Protein AF-A0A1Z4F1L0-F1 (afdb_monomer_lite)

Organism: NCBI:txid1520670

Structure (mmCIF, N/CA/C/O backbone):
data_AF-A0A1Z4F1L0-F1
#
_entry.id   AF-A0A1Z4F1L0-F1
#
loop_
_atom_site.group_PDB
_atom_site.id
_atom_site.type_symbol
_atom_site.label_atom_id
_atom_site.label_alt_id
_atom_site.label_comp_id
_atom_site.label_asym_id
_atom_site.label_entity_id
_atom_site.label_seq_id
_atom_site.pdbx_PDB_ins_code
_atom_site.Cartn_x
_atom_site.Cartn_y
_atom_site.Cartn_z
_atom_site.occupancy
_atom_site.B_iso_or_equiv
_atom_site.auth_seq_id
_atom_site.auth_comp_id
_atom_site.auth_asym_id
_atom_site.auth_atom_id
_atom_site.pdbx_PDB_model_num
ATOM 1 N N . MET A 1 1 ? 2.133 7.242 3.662 1.00 75.06 1 MET A N 1
ATOM 2 C CA . MET A 1 1 ? 0.743 7.177 4.178 1.00 75.06 1 MET A CA 1
ATOM 3 C C . MET A 1 1 ? 0.674 6.128 5.277 1.00 75.06 1 MET A C 1
ATOM 5 O O . MET A 1 1 ? 1.260 5.073 5.096 1.00 75.06 1 MET A O 1
ATOM 9 N N . MET A 1 2 ? -0.020 6.390 6.390 1.00 89.88 2 MET A N 1
ATOM 10 C CA . MET A 1 2 ? -0.108 5.459 7.537 1.00 89.88 2 MET A CA 1
ATOM 11 C C . MET A 1 2 ? -1.291 4.476 7.445 1.00 89.88 2 MET A C 1
ATOM 13 O O . MET A 1 2 ? -1.548 3.707 8.365 1.00 89.88 2 MET A O 1
ATOM 17 N N . TYR A 1 3 ? -2.034 4.497 6.335 1.00 94.31 3 TYR A N 1
ATOM 18 C CA . TYR A 1 3 ? -3.218 3.662 6.134 1.00 94.31 3 TYR A CA 1
ATOM 19 C C . TYR A 1 3 ? -2.948 2.150 5.985 1.00 94.31 3 TYR A C 1
ATOM 21 O O . TYR A 1 3 ? -3.774 1.388 6.491 1.00 94.31 3 TYR A O 1
ATOM 29 N N . PRO A 1 4 ? -1.826 1.684 5.388 1.00 94.88 4 PRO A N 1
ATOM 30 C CA . PRO A 1 4 ? -1.472 0.260 5.399 1.00 94.88 4 PRO A CA 1
ATOM 31 C C . PRO A 1 4 ? -1.384 -0.316 6.814 1.00 94.88 4 PRO A C 1
ATOM 33 O O . PRO A 1 4 ? -1.999 -1.342 7.086 1.00 94.88 4 PRO A O 1
ATOM 36 N N . LEU A 1 5 ? -0.759 0.419 7.738 1.00 95.12 5 LEU A N 1
ATOM 37 C CA . LEU A 1 5 ? -0.672 0.038 9.149 1.00 95.12 5 LEU A CA 1
ATOM 38 C C . LEU A 1 5 ? -2.060 -0.089 9.798 1.00 95.12 5 LEU A C 1
ATOM 40 O O . LEU A 1 5 ? -2.336 -1.045 10.514 1.00 95.12 5 LEU A O 1
ATOM 44 N N . VAL A 1 6 ? -2.974 0.849 9.524 1.00 96.19 6 VAL A N 1
ATOM 45 C CA . VAL A 1 6 ? -4.357 0.767 10.031 1.00 96.19 6 VAL A CA 1
ATOM 46 C C . VAL A 1 6 ? -5.088 -0.458 9.483 1.00 96.19 6 VAL A C 1
ATOM 48 O O . VAL A 1 6 ? -5.886 -1.057 10.201 1.00 96.19 6 VAL A O 1
ATOM 51 N N . ARG A 1 7 ? -4.825 -0.841 8.227 1.00 95.56 7 ARG A N 1
ATOM 52 C CA . ARG A 1 7 ? -5.399 -2.042 7.609 1.00 95.56 7 ARG A CA 1
ATOM 53 C C . ARG A 1 7 ? -4.865 -3.322 8.252 1.00 95.56 7 ARG A C 1
ATOM 55 O O . ARG A 1 7 ? -5.659 -4.222 8.493 1.00 95.56 7 ARG A O 1
ATOM 62 N N . GLU A 1 8 ? -3.564 -3.391 8.520 1.00 96.56 8 GLU A N 1
ATOM 63 C CA . GLU A 1 8 ? -2.917 -4.534 9.182 1.00 96.56 8 GLU A CA 1
ATOM 64 C C . GLU A 1 8 ? -3.460 -4.724 10.599 1.00 96.56 8 GLU A C 1
ATOM 66 O O . GLU A 1 8 ? -4.006 -5.775 10.911 1.00 96.56 8 GLU A O 1
ATOM 71 N N . LEU A 1 9 ? -3.483 -3.659 11.403 1.00 96.75 9 LEU A N 1
ATOM 72 C CA . LEU A 1 9 ? -4.056 -3.710 12.750 1.00 96.75 9 LEU A CA 1
ATOM 73 C C . LEU A 1 9 ? -5.545 -4.095 12.735 1.00 96.75 9 LEU A C 1
ATOM 75 O O . LEU A 1 9 ? -6.015 -4.812 13.614 1.00 96.75 9 LEU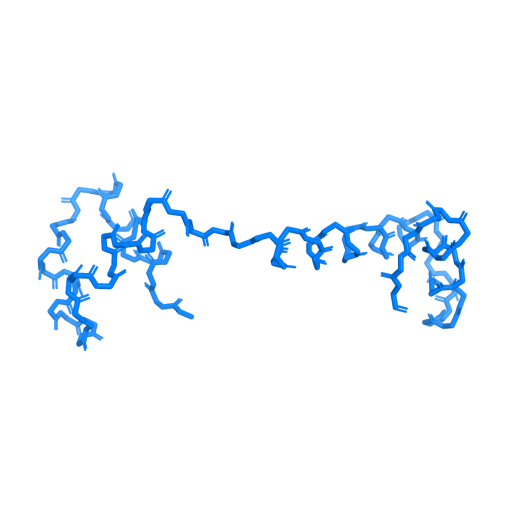 A O 1
ATOM 79 N N . ALA A 1 10 ? -6.306 -3.646 11.735 1.00 95.75 10 ALA A N 1
ATOM 80 C CA . ALA A 1 10 ? -7.698 -4.062 11.587 1.00 95.75 10 ALA A CA 1
ATOM 81 C C . ALA A 1 10 ? -7.842 -5.555 11.243 1.00 95.75 10 ALA A C 1
ATOM 83 O O . ALA A 1 10 ? -8.811 -6.173 11.682 1.00 95.75 10 ALA A O 1
ATOM 84 N N . ALA A 1 11 ? -6.901 -6.131 10.487 1.00 96.94 11 ALA A N 1
ATOM 85 C CA . ALA A 1 11 ? -6.852 -7.571 10.229 1.00 96.94 11 ALA A CA 1
ATOM 86 C C . ALA A 1 11 ? -6.535 -8.366 11.509 1.00 96.94 11 ALA A C 1
ATOM 88 O O . ALA A 1 11 ? -7.111 -9.431 11.713 1.00 96.94 11 ALA A O 1
ATOM 89 N N . ASP A 1 12 ? -5.733 -7.790 12.408 1.00 97.50 12 ASP A N 1
ATOM 90 C CA . ASP A 1 12 ? -5.417 -8.348 13.732 1.00 97.50 12 ASP A CA 1
ATOM 91 C C . ASP A 1 12 ? -6.532 -8.125 14.780 1.00 97.50 12 ASP A C 1
ATOM 93 O O . ASP A 1 12 ? -6.385 -8.479 15.950 1.00 97.50 12 ASP A O 1
ATOM 97 N N . GLY A 1 13 ? -7.669 -7.538 14.384 1.00 97.00 13 GLY A N 1
ATOM 98 C CA . GLY A 1 13 ? -8.842 -7.338 15.243 1.00 97.00 13 GLY A CA 1
ATOM 99 C C . GLY A 1 13 ? -8.881 -6.007 16.000 1.00 97.00 13 GLY A C 1
ATOM 100 O O . GLY A 1 13 ? -9.821 -5.763 16.761 1.00 97.00 13 GLY A O 1
ATOM 101 N N . PHE A 1 14 ? -7.921 -5.103 15.781 1.00 97.25 14 PHE A N 1
ATOM 102 C CA . PHE A 1 14 ? -7.960 -3.775 16.389 1.00 97.25 14 PHE A CA 1
ATOM 103 C C . PHE A 1 14 ? -9.004 -2.877 15.704 1.00 97.25 14 PHE A C 1
ATOM 105 O O . PHE A 1 14 ? -9.003 -2.728 14.478 1.00 97.25 14 PHE A O 1
ATOM 112 N N . PRO A 1 15 ? -9.878 -2.186 16.461 1.00 96.94 15 PRO A N 1
ATOM 113 C CA . PRO A 1 15 ? -10.854 -1.287 15.862 1.00 96.94 15 PRO A CA 1
ATOM 114 C C . PRO A 1 15 ? -10.187 -0.122 15.119 1.00 96.94 15 PRO A C 1
ATOM 116 O O . PRO A 1 15 ? -9.436 0.657 15.710 1.00 96.94 15 PRO A O 1
ATOM 119 N N . VAL A 1 16 ? -10.561 0.077 13.849 1.00 95.44 16 VAL A N 1
ATOM 120 C CA . VAL A 1 16 ? -10.121 1.212 13.006 1.00 95.44 16 VAL A CA 1
ATOM 121 C C . VAL A 1 16 ? -10.341 2.561 13.702 1.00 95.44 16 VAL A C 1
ATOM 123 O O . VAL A 1 16 ? -9.574 3.504 13.548 1.00 95.44 16 VAL A O 1
ATOM 126 N N . THR A 1 17 ? -11.402 2.678 14.500 1.00 96.81 17 THR A N 1
ATOM 127 C CA . THR A 1 17 ? -11.703 3.885 15.280 1.00 96.81 17 THR A CA 1
ATOM 128 C C . THR A 1 17 ? -10.635 4.212 16.316 1.00 96.81 17 THR A C 1
ATOM 130 O O . THR A 1 17 ? -10.318 5.388 16.497 1.00 96.81 17 THR A O 1
ATOM 133 N N . VAL A 1 18 ? -10.093 3.195 16.986 1.00 97.12 18 VAL A N 1
ATOM 134 C CA . VAL A 1 18 ? -9.054 3.345 18.008 1.00 97.12 18 VAL A CA 1
ATOM 135 C C . VAL A 1 18 ? -7.723 3.650 17.337 1.00 97.12 18 VAL A C 1
ATOM 137 O O . VAL A 1 18 ? -7.079 4.633 17.692 1.00 97.12 18 VAL A O 1
ATOM 140 N N . THR A 1 19 ? -7.349 2.882 16.315 1.00 96.94 19 THR A N 1
ATOM 141 C CA . THR A 1 19 ? -6.077 3.063 15.605 1.00 96.94 19 THR A CA 1
ATOM 142 C C . THR A 1 19 ? -6.006 4.419 14.902 1.00 96.94 19 THR A C 1
ATOM 144 O O . THR A 1 19 ? -5.027 5.139 15.079 1.00 96.94 19 THR A O 1
ATOM 147 N N . CYS A 1 20 ? -7.065 4.853 14.204 1.00 95.56 20 CYS A N 1
ATOM 148 C CA . CYS A 1 20 ? -7.101 6.190 13.602 1.00 95.56 20 CYS A CA 1
ATOM 149 C C . CYS A 1 20 ? -6.993 7.312 14.646 1.00 95.56 20 CYS A C 1
ATOM 151 O O . CYS A 1 20 ? -6.349 8.324 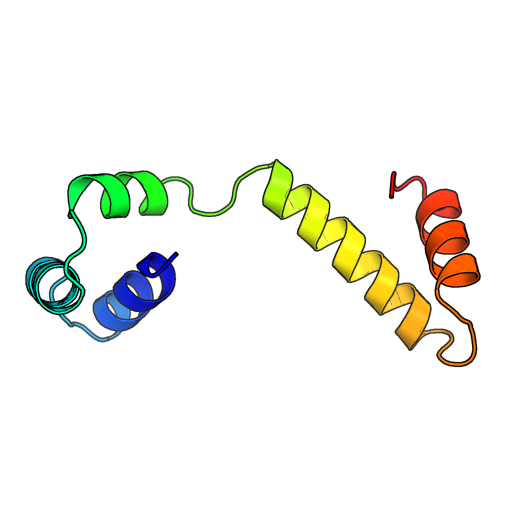14.380 1.00 95.56 20 CYS A O 1
ATOM 153 N N . ARG A 1 21 ? -7.595 7.144 15.833 1.00 96.06 21 ARG A N 1
ATOM 154 C CA . ARG A 1 21 ? -7.500 8.127 16.924 1.00 96.06 21 ARG A CA 1
ATOM 155 C C . ARG A 1 21 ? -6.078 8.211 17.481 1.00 96.06 21 ARG A C 1
ATOM 157 O O . ARG A 1 21 ? -5.586 9.316 17.663 1.00 96.06 21 ARG A O 1
ATOM 164 N N . VAL A 1 22 ? -5.433 7.069 17.723 1.00 96.56 22 VAL A N 1
ATOM 165 C CA . VAL A 1 22 ? -4.049 6.999 18.229 1.00 96.56 22 VAL A CA 1
ATOM 166 C C . VAL A 1 22 ? -3.064 7.606 17.231 1.00 96.56 22 VAL A C 1
ATOM 168 O O . VAL A 1 22 ? -2.181 8.359 17.623 1.00 96.56 22 VAL A O 1
ATOM 171 N N . LEU A 1 23 ? -3.243 7.328 15.939 1.00 94.44 23 LEU A N 1
ATOM 172 C CA . LEU A 1 23 ? -2.373 7.836 14.876 1.00 94.44 23 LEU A CA 1
ATOM 173 C C . LEU A 1 23 ? -2.708 9.273 14.439 1.00 94.44 23 LEU A C 1
ATOM 175 O O . LEU A 1 23 ? -2.035 9.812 13.565 1.00 94.44 23 LEU A O 1
ATOM 179 N N . GLY A 1 24 ? -3.752 9.893 15.000 1.00 95.81 24 GLY A N 1
ATOM 180 C CA . GLY A 1 24 ? -4.151 1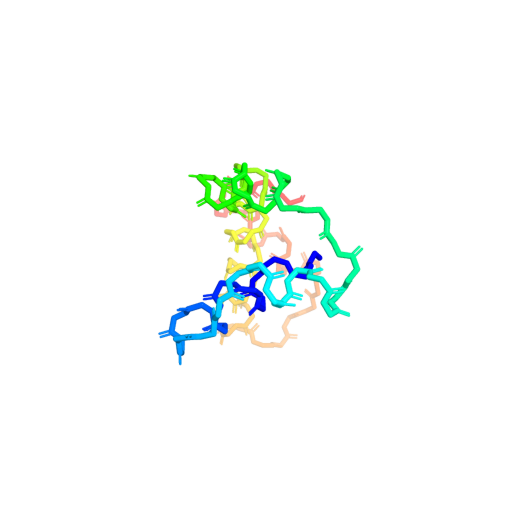1.262 14.663 1.00 95.81 24 GLY A CA 1
ATOM 181 C C . GLY A 1 24 ? -4.654 11.441 13.225 1.00 95.81 24 GLY A C 1
ATOM 182 O O . GLY A 1 24 ? -4.568 12.539 12.681 1.00 95.81 24 GLY A O 1
ATOM 183 N N . ILE A 1 25 ? -5.179 10.386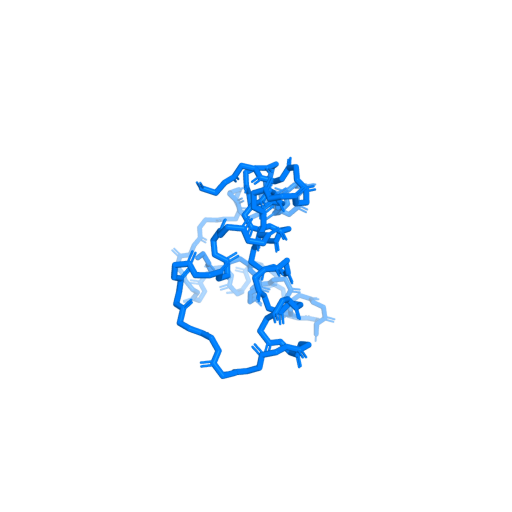 12.593 1.00 93.31 25 ILE A N 1
ATOM 184 C CA . ILE A 1 25 ? -5.665 10.428 11.207 1.00 93.31 25 ILE A CA 1
ATOM 185 C C . ILE A 1 25 ? -7.194 10.409 11.137 1.00 93.31 25 ILE A C 1
ATOM 187 O O . ILE A 1 25 ? -7.887 9.773 11.934 1.00 93.31 25 ILE A O 1
ATOM 191 N N . ALA A 1 26 ? -7.748 11.080 10.130 1.00 94.69 26 ALA A N 1
ATOM 192 C CA . ALA A 1 26 ? -9.184 11.063 9.892 1.00 94.69 26 ALA A CA 1
ATOM 193 C C . ALA A 1 26 ? -9.648 9.703 9.330 1.00 94.69 26 ALA A C 1
ATOM 195 O O . ALA A 1 26 ? -9.020 9.117 8.449 1.00 94.69 26 ALA A O 1
ATOM 196 N N . ARG A 1 27 ? -10.813 9.230 9.794 1.00 94.50 27 ARG A N 1
ATOM 197 C CA . ARG A 1 27 ? -11.410 7.953 9.352 1.00 94.50 27 ARG A CA 1
ATOM 198 C C . ARG A 1 27 ? -11.910 7.981 7.905 1.00 94.50 27 ARG A C 1
ATOM 200 O O . ARG A 1 27 ? -11.808 6.981 7.206 1.00 94.50 27 ARG A O 1
ATOM 207 N N . ALA A 1 28 ? -12.471 9.104 7.452 1.00 94.81 28 ALA A N 1
ATOM 208 C CA . ALA A 1 28 ? -13.063 9.194 6.113 1.00 94.81 28 ALA A CA 1
ATOM 209 C C . ALA A 1 28 ? -12.026 9.003 4.982 1.00 94.81 28 ALA A C 1
ATOM 211 O O . ALA A 1 28 ? -12.284 8.199 4.085 1.00 94.81 28 ALA A O 1
ATOM 212 N N . PRO A 1 29 ? -10.836 9.636 5.032 1.00 92.62 29 PRO A N 1
ATOM 213 C CA . PRO A 1 29 ? -9.751 9.345 4.096 1.00 92.62 29 PRO A CA 1
ATOM 214 C C . PRO A 1 29 ? -9.282 7.888 4.117 1.00 92.62 29 PRO A C 1
ATOM 216 O O . PRO A 1 29 ? -9.039 7.333 3.051 1.00 92.62 29 PRO A O 1
ATOM 219 N N . PHE A 1 30 ? -9.217 7.248 5.293 1.00 94.12 30 PHE A N 1
ATOM 220 C CA . PHE A 1 30 ? -8.858 5.830 5.392 1.00 94.12 30 PHE A CA 1
ATOM 221 C C . PHE A 1 30 ? -9.832 4.941 4.611 1.00 94.12 30 PHE A C 1
ATOM 223 O O . PHE A 1 30 ? -9.398 4.101 3.830 1.00 94.12 30 PHE A O 1
ATOM 230 N N . TYR A 1 31 ? -11.144 5.135 4.775 1.00 94.12 31 TYR A N 1
ATOM 231 C CA . TYR A 1 31 ? -12.129 4.326 4.051 1.00 94.12 31 TYR A CA 1
ATOM 232 C C . TYR A 1 31 ? -12.132 4.591 2.542 1.00 94.12 31 TYR A C 1
ATOM 234 O O . TYR A 1 31 ? -12.339 3.654 1.777 1.00 94.12 31 TYR A O 1
ATOM 242 N N . ARG A 1 32 ? -11.857 5.829 2.106 1.00 93.50 32 ARG A N 1
ATOM 243 C CA . ARG A 1 32 ? -11.665 6.138 0.678 1.00 93.50 32 ARG A CA 1
ATOM 244 C C . ARG A 1 32 ? -10.441 5.426 0.112 1.00 93.50 32 ARG A C 1
ATOM 246 O O . ARG A 1 32 ? -10.556 4.746 -0.896 1.00 93.50 32 ARG A O 1
ATOM 253 N N . TRP A 1 33 ? -9.305 5.531 0.798 1.00 93.75 33 TRP A N 1
ATOM 254 C CA . TRP A 1 33 ? -8.082 4.827 0.419 1.00 93.75 33 TRP A CA 1
ATOM 255 C C . TRP A 1 33 ? -8.274 3.305 0.419 1.00 93.75 33 TRP A C 1
ATOM 257 O O . TRP A 1 33 ? -7.785 2.624 -0.466 1.00 93.75 33 TRP A O 1
ATOM 267 N N . ARG A 1 34 ? -9.032 2.746 1.370 1.00 93.62 34 ARG A N 1
ATOM 268 C CA . ARG A 1 34 ? -9.268 1.296 1.444 1.00 93.62 34 ARG A CA 1
ATOM 269 C C . ARG A 1 34 ? -9.994 0.742 0.211 1.00 93.62 34 ARG A C 1
ATOM 271 O O . ARG A 1 34 ? -9.810 -0.434 -0.091 1.00 93.62 34 ARG A O 1
ATOM 278 N N . ALA A 1 35 ? -10.827 1.545 -0.452 1.00 92.19 35 ALA A N 1
ATOM 279 C CA . ALA A 1 35 ? -11.555 1.125 -1.648 1.00 92.19 35 ALA A CA 1
ATOM 280 C C . ALA A 1 35 ? -10.639 0.999 -2.875 1.00 92.19 35 ALA A C 1
ATOM 282 O O . ALA A 1 35 ? -10.823 0.085 -3.670 1.00 92.19 35 ALA A O 1
ATOM 283 N N . ASP A 1 36 ? -9.652 1.886 -2.991 1.00 90.56 36 ASP A N 1
ATOM 284 C CA . ASP A 1 36 ? -8.661 1.885 -4.066 1.00 90.56 36 ASP A CA 1
ATOM 285 C C . ASP A 1 36 ? -7.286 2.310 -3.509 1.00 90.56 36 ASP A C 1
ATOM 287 O O . ASP A 1 36 ? -6.940 3.496 -3.513 1.00 90.56 36 ASP A O 1
ATOM 291 N N . PRO A 1 37 ? -6.536 1.368 -2.906 1.00 89.00 37 PRO A N 1
ATOM 292 C CA . PRO A 1 37 ? -5.337 1.694 -2.139 1.00 89.00 37 PRO A CA 1
ATOM 293 C C . PRO A 1 37 ? -4.083 1.880 -2.992 1.00 89.00 37 PRO A C 1
ATOM 295 O O . PRO A 1 37 ? -3.085 2.359 -2.452 1.00 89.00 37 PRO A O 1
ATOM 298 N N . VAL A 1 38 ? -4.122 1.463 -4.264 1.00 90.12 38 VAL A N 1
ATOM 299 C CA . VAL A 1 38 ? -3.000 1.518 -5.208 1.00 90.12 38 VAL A CA 1
ATOM 300 C C . VAL A 1 38 ? -3.480 2.180 -6.489 1.00 90.12 38 VAL A C 1
ATOM 302 O O . VAL A 1 38 ? -4.232 1.599 -7.266 1.00 90.12 38 VAL A O 1
ATOM 305 N N . THR A 1 39 ? -3.006 3.393 -6.720 1.00 87.50 39 THR A N 1
ATOM 306 C CA . THR A 1 39 ? -3.322 4.166 -7.918 1.00 87.50 39 THR A CA 1
ATOM 307 C C . THR A 1 39 ? -2.689 3.547 -9.165 1.00 87.50 39 THR A C 1
ATOM 309 O O . THR A 1 39 ? -1.666 2.864 -9.101 1.00 87.50 39 THR A O 1
ATOM 312 N N . GLY A 1 40 ? -3.241 3.846 -10.345 1.00 88.75 40 GLY A N 1
ATOM 313 C CA . GLY A 1 40 ? -2.637 3.424 -11.617 1.00 88.75 40 GLY A CA 1
ATOM 314 C C . GLY A 1 40 ? -1.190 3.908 -11.794 1.00 88.75 40 GLY A C 1
ATOM 315 O O . GLY A 1 40 ? -0.368 3.195 -12.360 1.00 88.75 40 GLY A O 1
ATOM 316 N N . ALA A 1 41 ? -0.846 5.082 -11.255 1.00 86.81 41 ALA A N 1
ATOM 317 C CA . ALA A 1 41 ? 0.527 5.585 -11.268 1.00 86.81 41 ALA A CA 1
ATOM 318 C C . ALA A 1 41 ? 1.464 4.739 -10.387 1.00 86.81 41 ALA A C 1
ATOM 320 O O . ALA A 1 41 ? 2.568 4.408 -10.816 1.00 86.81 41 ALA A O 1
ATOM 321 N N . GLU A 1 42 ? 1.017 4.341 -9.191 1.00 89.94 42 GLU A N 1
ATOM 322 C CA . GLU A 1 42 ? 1.773 3.436 -8.313 1.00 89.94 42 GLU A CA 1
ATOM 323 C C . GLU A 1 42 ? 1.945 2.050 -8.944 1.00 89.94 42 GLU A C 1
ATOM 325 O O . GLU A 1 42 ? 3.025 1.475 -8.841 1.00 89.94 42 GLU A O 1
ATOM 330 N N . TRP A 1 43 ? 0.935 1.544 -9.661 1.00 90.44 43 TRP A N 1
ATOM 331 C CA . TRP A 1 43 ? 1.049 0.314 -10.453 1.00 90.44 43 TRP A CA 1
ATOM 332 C C . TRP A 1 43 ? 2.120 0.418 -11.536 1.00 90.44 43 TRP A C 1
ATOM 334 O O . TRP A 1 43 ? 2.990 -0.450 -11.621 1.00 90.44 43 TRP A O 1
ATOM 344 N N . THR A 1 44 ? 2.093 1.486 -12.335 1.00 89.44 44 THR A N 1
ATOM 345 C CA . THR A 1 44 ? 3.102 1.727 -13.374 1.00 89.44 44 THR A CA 1
ATOM 346 C C . THR A 1 44 ? 4.496 1.819 -12.763 1.00 89.44 44 THR A C 1
ATOM 348 O O . THR A 1 44 ? 5.419 1.157 -13.231 1.00 89.44 44 THR A O 1
ATOM 351 N N . GLN A 1 45 ? 4.655 2.578 -11.677 1.00 89.38 45 GLN A N 1
ATOM 352 C CA . GLN A 1 45 ? 5.941 2.720 -10.998 1.00 89.38 45 GLN A CA 1
ATOM 353 C C . GLN A 1 45 ? 6.433 1.390 -10.412 1.00 89.38 45 GLN A C 1
ATOM 355 O O . GLN A 1 45 ? 7.616 1.071 -10.528 1.00 89.38 45 GLN A O 1
ATOM 360 N N . ALA A 1 46 ? 5.546 0.597 -9.806 1.00 90.00 46 ALA A N 1
ATOM 361 C CA . ALA A 1 46 ? 5.883 -0.725 -9.290 1.00 90.00 46 ALA A CA 1
ATOM 362 C C . ALA A 1 46 ? 6.320 -1.672 -10.415 1.00 90.00 46 ALA A C 1
ATOM 364 O O . ALA A 1 46 ? 7.292 -2.408 -10.249 1.00 90.00 46 ALA A O 1
ATOM 365 N N . PHE A 1 47 ? 5.654 -1.617 -11.570 1.00 88.88 47 PHE A N 1
ATOM 366 C CA . PHE A 1 47 ? 6.020 -2.404 -12.744 1.00 88.88 47 PHE A CA 1
ATOM 367 C C . PHE A 1 47 ? 7.404 -2.019 -13.283 1.00 88.88 47 PHE A C 1
ATOM 369 O O . PHE A 1 47 ? 8.247 -2.895 -13.478 1.00 88.88 47 PHE A O 1
ATOM 376 N N . VAL A 1 48 ? 7.679 -0.718 -13.433 1.00 88.81 48 VAL A N 1
ATOM 377 C CA . VAL A 1 48 ? 9.006 -0.222 -13.833 1.00 88.81 48 VAL A CA 1
ATOM 378 C C . VAL A 1 48 ? 10.072 -0.665 -12.833 1.00 88.81 48 VAL A C 1
ATOM 380 O O . VAL A 1 48 ? 11.080 -1.250 -13.223 1.00 88.81 48 VAL A O 1
ATOM 383 N N . MET A 1 49 ? 9.839 -0.478 -11.534 1.00 88.19 49 MET A N 1
ATOM 384 C CA . MET A 1 49 ? 10.781 -0.908 -10.500 1.00 88.19 49 MET A CA 1
ATOM 385 C C . MET A 1 49 ? 11.050 -2.417 -10.568 1.00 88.19 49 MET A C 1
ATOM 387 O O . MET A 1 49 ? 12.201 -2.845 -10.495 1.00 88.19 49 MET A O 1
ATOM 391 N N . ASN A 1 50 ? 10.006 -3.226 -10.759 1.00 88.25 50 ASN A N 1
ATOM 392 C CA . ASN A 1 50 ? 10.144 -4.672 -10.878 1.00 88.25 50 ASN A CA 1
ATOM 393 C C . ASN A 1 50 ? 10.932 -5.079 -12.135 1.00 88.25 50 ASN A C 1
ATOM 395 O O . ASN A 1 50 ? 11.727 -6.010 -12.066 1.00 88.25 50 ASN A O 1
ATOM 399 N N . SER A 1 51 ? 10.775 -4.365 -13.256 1.00 85.12 51 SER A N 1
ATOM 400 C CA . SER A 1 51 ? 11.583 -4.604 -14.463 1.00 85.12 51 SER A CA 1
ATOM 401 C C . SER A 1 51 ? 13.063 -4.260 -14.271 1.00 85.12 51 SER A C 1
ATOM 403 O O . SER A 1 51 ? 13.918 -5.045 -14.670 1.00 85.12 51 SER A O 1
ATOM 405 N N . ILE A 1 52 ? 13.380 -3.156 -13.580 1.00 84.94 52 ILE A N 1
ATOM 406 C CA . ILE A 1 52 ? 14.766 -2.799 -13.228 1.00 84.94 52 ILE A CA 1
ATOM 407 C C . ILE A 1 52 ? 15.364 -3.879 -12.322 1.00 84.94 52 ILE A C 1
ATOM 409 O O . ILE A 1 52 ? 16.499 -4.306 -12.519 1.00 84.94 52 ILE A O 1
ATOM 413 N N . TYR A 1 53 ? 14.592 -4.337 -11.336 1.00 84.56 53 TYR A N 1
ATOM 414 C CA . TYR A 1 53 ? 15.016 -5.384 -10.414 1.00 84.56 53 TYR A CA 1
ATOM 415 C C . TYR A 1 53 ? 15.222 -6.738 -11.108 1.00 84.56 53 TYR A C 1
ATOM 417 O O . TYR A 1 53 ? 16.146 -7.466 -10.753 1.00 84.56 53 TYR A O 1
ATOM 425 N N . GLY A 1 54 ? 14.392 -7.067 -12.102 1.00 83.06 54 GLY A N 1
ATOM 426 C CA . GLY A 1 54 ? 14.583 -8.224 -12.977 1.00 83.06 54 GLY A CA 1
ATOM 427 C C . GLY A 1 54 ? 15.892 -8.129 -13.757 1.00 83.06 54 GLY A C 1
ATOM 428 O O . GLY A 1 54 ? 16.755 -8.983 -13.589 1.00 83.06 54 GLY A O 1
ATOM 429 N N . ALA A 1 55 ? 16.088 -7.033 -14.495 1.00 82.50 55 ALA A N 1
ATOM 430 C CA . ALA A 1 55 ? 17.302 -6.804 -15.279 1.00 82.50 55 ALA A CA 1
ATOM 431 C C . ALA A 1 55 ? 18.581 -6.847 -14.419 1.00 82.50 55 ALA A C 1
ATOM 433 O O . ALA A 1 55 ? 19.578 -7.431 -14.826 1.00 82.50 55 ALA A O 1
ATOM 434 N N . HIS A 1 56 ? 18.546 -6.290 -13.203 1.00 81.62 56 HIS A N 1
ATOM 435 C CA . HIS A 1 56 ? 19.686 -6.341 -12.282 1.00 81.62 56 HIS A CA 1
ATOM 436 C C . HIS A 1 56 ? 19.928 -7.734 -11.679 1.00 81.62 56 HIS A C 1
ATOM 438 O O . HIS A 1 56 ? 21.066 -8.078 -11.374 1.00 81.62 56 HIS A O 1
ATOM 444 N N . ARG A 1 57 ? 18.879 -8.543 -11.468 1.00 82.56 57 ARG A N 1
ATOM 445 C CA . ARG A 1 57 ? 19.042 -9.932 -11.009 1.00 82.56 57 ARG A CA 1
ATOM 446 C C . ARG A 1 57 ? 19.710 -10.786 -12.084 1.00 82.56 57 ARG A C 1
ATOM 448 O O . ARG A 1 57 ? 20.545 -11.617 -11.736 1.00 82.56 57 ARG A O 1
ATOM 455 N N . ASP A 1 58 ? 19.300 -10.608 -13.335 1.00 77.12 58 ASP A N 1
ATOM 456 C CA . ASP A 1 58 ? 19.809 -11.392 -14.459 1.00 77.12 58 ASP A CA 1
ATOM 457 C C . ASP A 1 58 ? 21.242 -10.979 -14.827 1.00 77.12 58 ASP A C 1
ATOM 459 O O . ASP A 1 58 ? 22.036 -11.835 -15.217 1.00 77.12 58 ASP A O 1
ATOM 463 N N . ASP A 1 59 ? 21.599 -9.703 -14.625 1.00 74.00 59 ASP A N 1
ATOM 464 C CA . ASP A 1 59 ? 22.967 -9.211 -14.783 1.00 74.00 59 ASP A CA 1
ATOM 465 C C . ASP A 1 59 ? 23.329 -8.109 -13.754 1.00 74.00 59 ASP A C 1
ATOM 467 O O . ASP A 1 59 ? 23.005 -6.925 -13.932 1.00 74.00 59 ASP A O 1
ATOM 471 N N . PRO A 1 60 ? 24.003 -8.474 -12.647 1.00 73.56 60 PRO A N 1
ATOM 472 C CA . PRO A 1 60 ? 24.292 -7.547 -11.559 1.00 73.56 60 PRO A CA 1
ATOM 473 C C . PRO A 1 60 ? 25.468 -6.601 -11.839 1.00 73.56 60 PRO A C 1
ATOM 475 O O . PRO A 1 60 ? 25.663 -5.649 -11.079 1.00 73.56 60 PRO A O 1
ATOM 478 N N . GLU A 1 61 ? 26.265 -6.837 -12.887 1.00 78.06 61 GLU A N 1
ATOM 479 C CA . GLU A 1 61 ? 27.514 -6.099 -13.134 1.00 78.06 61 GLU A CA 1
ATOM 480 C C . GLU A 1 61 ? 27.281 -4.728 -13.785 1.00 78.06 61 GLU A C 1
ATOM 482 O O . GLU A 1 61 ? 28.151 -3.849 -13.764 1.00 78.06 61 GLU A O 1
ATOM 487 N N . PHE A 1 62 ? 26.090 -4.503 -14.339 1.00 68.81 62 PHE A N 1
ATOM 488 C CA . PHE A 1 62 ? 25.791 -3.306 -15.106 1.00 68.81 62 PHE A CA 1
ATOM 489 C C . PHE A 1 62 ? 25.228 -2.138 -14.278 1.00 68.81 62 PHE A C 1
ATOM 491 O O . PHE A 1 62 ? 24.309 -2.264 -13.471 1.00 68.81 62 PHE A O 1
ATOM 498 N N . GLY A 1 63 ? 25.750 -0.936 -14.549 1.00 72.06 63 GLY A N 1
ATOM 499 C CA . GLY A 1 63 ? 25.296 0.311 -13.925 1.00 72.06 63 GLY A CA 1
ATOM 500 C C . GLY A 1 63 ? 23.944 0.827 -14.446 1.00 72.06 63 GLY A C 1
ATOM 501 O O . GLY A 1 63 ? 23.452 0.416 -15.497 1.00 72.06 63 GLY A O 1
ATOM 502 N N . CYS A 1 64 ? 23.371 1.822 -13.756 1.00 72.81 64 CYS A N 1
ATOM 503 C CA . CYS A 1 64 ? 22.003 2.330 -13.969 1.00 72.81 64 CYS A CA 1
ATOM 504 C C . CYS A 1 64 ? 21.635 2.676 -15.427 1.00 72.81 64 CYS A C 1
ATOM 506 O O . CYS A 1 64 ? 20.477 2.551 -15.816 1.00 72.81 64 CYS A O 1
ATOM 508 N N . ARG A 1 65 ? 22.601 3.109 -16.252 1.00 76.88 65 ARG A N 1
ATOM 509 C CA . ARG A 1 65 ? 22.359 3.466 -17.664 1.00 76.88 65 ARG A CA 1
ATOM 510 C C . ARG A 1 65 ? 22.022 2.255 -18.538 1.00 76.88 65 ARG A C 1
ATOM 512 O O . ARG A 1 65 ? 21.235 2.384 -19.468 1.00 76.88 65 ARG A O 1
ATOM 519 N N . PHE A 1 66 ? 22.626 1.106 -18.254 1.00 78.94 66 PHE A N 1
ATOM 520 C CA . PHE A 1 66 ? 22.342 -0.137 -18.967 1.00 78.94 66 PHE A CA 1
ATOM 521 C C . PHE A 1 66 ? 20.968 -0.679 -18.568 1.00 78.94 66 PHE A C 1
ATOM 523 O O . PHE A 1 66 ? 20.147 -0.933 -19.441 1.00 78.94 66 PHE A O 1
ATOM 530 N N . LEU A 1 67 ? 20.666 -0.706 -17.264 1.00 76.06 67 LEU A N 1
ATOM 531 C CA . LEU A 1 67 ? 19.351 -1.107 -16.749 1.00 76.06 67 LEU A CA 1
ATOM 532 C C . LEU A 1 67 ? 18.218 -0.246 -17.332 1.00 76.06 67 LEU A C 1
ATOM 534 O O . LEU A 1 67 ? 17.197 -0.769 -17.759 1.00 76.06 67 LEU A O 1
ATOM 538 N N . ALA A 1 68 ? 18.412 1.073 -17.436 1.00 79.31 68 ALA A N 1
ATOM 539 C CA . ALA A 1 68 ? 17.433 1.957 -18.072 1.00 79.31 68 ALA A CA 1
ATOM 540 C C . ALA A 1 68 ? 17.239 1.669 -19.575 1.00 79.31 68 ALA A C 1
ATOM 542 O O . ALA A 1 68 ? 16.146 1.863 -20.106 1.00 79.31 68 ALA A O 1
ATOM 543 N N . ASN A 1 69 ? 18.286 1.222 -20.275 1.00 80.00 69 ASN A N 1
ATOM 544 C CA . ASN A 1 69 ? 18.184 0.830 -21.680 1.00 80.00 69 ASN A CA 1
ATOM 545 C C . ASN A 1 69 ? 17.478 -0.518 -21.856 1.00 80.00 69 ASN A C 1
ATOM 547 O O . ASN A 1 69 ? 16.669 -0.623 -22.770 1.00 80.00 69 ASN A O 1
ATOM 551 N N . GLU A 1 70 ? 17.732 -1.496 -20.986 1.00 76.19 70 GLU A N 1
ATOM 552 C CA . GLU A 1 70 ? 17.030 -2.790 -20.973 1.00 76.19 70 GLU A CA 1
ATOM 553 C C . GLU A 1 70 ? 15.535 -2.627 -20.691 1.00 76.19 70 GLU A C 1
ATOM 555 O O . GLU A 1 70 ? 14.676 -3.176 -21.375 1.00 76.19 70 GLU A O 1
ATOM 560 N N . VAL A 1 71 ? 15.183 -1.780 -19.729 1.00 79.06 71 VAL A N 1
ATOM 561 C CA . VAL A 1 71 ? 13.771 -1.525 -19.441 1.00 79.06 71 VAL A CA 1
ATOM 562 C C . VAL A 1 71 ? 13.094 -0.805 -20.618 1.00 79.06 71 VAL A C 1
ATOM 564 O O . VAL A 1 71 ? 11.972 -1.146 -20.997 1.00 79.06 71 VAL A O 1
ATOM 567 N N . ARG A 1 72 ? 13.802 0.113 -21.293 1.00 81.25 72 ARG A N 1
ATOM 568 C CA . ARG A 1 72 ? 13.305 0.745 -22.525 1.00 81.25 72 ARG A CA 1
ATOM 569 C C . ARG A 1 72 ? 13.186 -0.240 -23.694 1.00 81.25 72 ARG A C 1
ATOM 571 O O . ARG A 1 72 ? 12.227 -0.135 -24.456 1.00 81.25 72 ARG A O 1
ATOM 578 N N . SER A 1 73 ? 14.124 -1.178 -23.855 1.00 79.62 73 SER A N 1
ATOM 579 C CA . SER A 1 73 ? 14.074 -2.204 -24.911 1.00 79.62 73 SER A CA 1
ATOM 580 C C . SER A 1 73 ? 12.907 -3.174 -24.699 1.00 79.62 73 SER A C 1
ATOM 582 O O . SER A 1 73 ? 12.278 -3.588 -25.671 1.00 79.62 73 SER A O 1
ATOM 584 N N 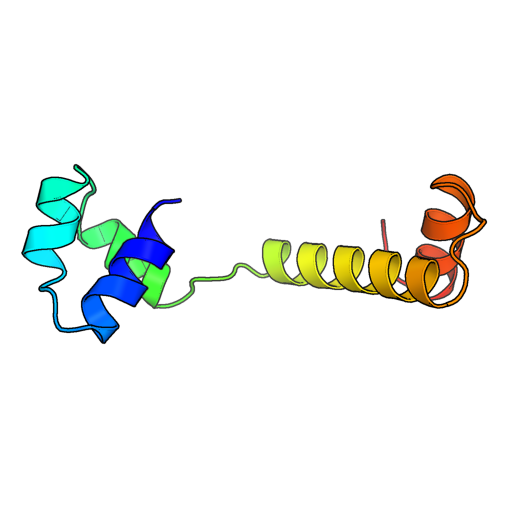. ALA A 1 74 ? 12.525 -3.421 -23.443 1.00 76.81 74 ALA A N 1
ATOM 585 C CA . ALA A 1 74 ? 11.313 -4.147 -23.063 1.00 76.81 74 ALA A CA 1
ATOM 586 C C . ALA A 1 74 ? 9.999 -3.363 -23.305 1.00 76.81 74 ALA A C 1
ATOM 588 O O . ALA A 1 74 ? 8.918 -3.849 -22.970 1.00 76.81 74 ALA A O 1
ATOM 589 N N . GLY A 1 75 ? 10.062 -2.157 -23.886 1.00 79.69 75 GLY A N 1
ATOM 590 C CA . GLY A 1 75 ? 8.893 -1.330 -24.205 1.00 79.69 75 GLY A CA 1
ATOM 591 C C . GLY A 1 75 ? 8.331 -0.547 -23.018 1.00 79.69 75 GLY A C 1
ATOM 592 O O . GLY A 1 75 ? 7.219 -0.025 -23.095 1.00 79.69 75 GLY A O 1
ATOM 593 N N . ILE A 1 76 ? 9.084 -0.453 -21.921 1.00 78.38 76 ILE A N 1
ATOM 594 C CA . ILE A 1 76 ? 8.672 0.235 -20.701 1.00 78.38 76 ILE A CA 1
ATOM 595 C C . ILE A 1 76 ? 9.259 1.649 -20.717 1.00 78.38 76 ILE A C 1
ATOM 597 O O . ILE A 1 76 ? 10.468 1.841 -20.845 1.00 78.38 76 ILE A O 1
ATOM 601 N N . ALA A 1 77 ? 8.397 2.659 -20.593 1.00 72.50 77 ALA A N 1
ATOM 602 C CA . ALA A 1 77 ? 8.844 4.039 -20.445 1.00 72.50 77 ALA A CA 1
ATOM 603 C C . ALA A 1 77 ? 9.385 4.255 -19.021 1.00 72.50 77 ALA A C 1
ATOM 605 O O . ALA A 1 77 ? 8.656 4.055 -18.048 1.00 72.50 77 ALA A O 1
ATOM 606 N N . VAL A 1 78 ? 10.656 4.657 -18.925 1.00 64.62 78 VAL A N 1
ATOM 607 C CA . VAL A 1 78 ? 11.371 5.010 -17.683 1.00 64.62 78 VAL A CA 1
ATOM 608 C C . VAL A 1 78 ? 11.878 6.432 -17.778 1.00 64.62 78 VAL A C 1
ATOM 610 O O . VAL A 1 78 ? 12.433 6.767 -18.855 1.00 64.62 78 VAL A O 1
#

pLDDT: mean 87.54, std 8.45, range [64.62, 97.5]

Sequence (78 aa):
MMYPLVRELAADGFPVTVTCRVLGIARAPFYRWRADPVTGAEWTQAFVMNSIYGAHRDDPEFGCRFLANEVRSAGIAV

Radius of gyration: 18.47 Å; chains: 1; bounding box: 41×23×43 Å

Foldseek 3Di:
DCLVVLVVVVVVVDDSVVVCVVVVHDPVVSVVCVVPVADPVNVLVVVLVVQLVVVCVVPVPDDPVVSCVSCVVVVRDD

Second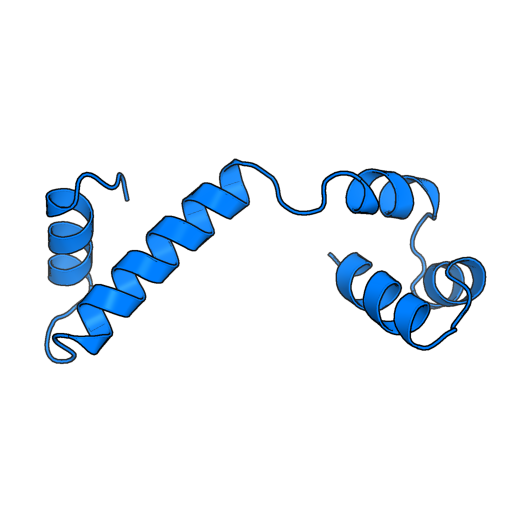ary structure (DSSP, 8-state):
--HHHHHHHHHTT--HHHHHHHTT--HHHHHHHHHS-S-HHHHHHHHHHHHHHHHHHH-TT--HHHHHHHHHHTT---